Protein AF-A0A074KXR1-F1 (afdb_monomer_lite)

pLDDT: mean 81.46, std 13.9, range [41.28, 94.62]

Sequence (69 aa):
MKNFDLPPFLFMIWQIAAVIILIFFMVSLVMILSNRKLPTREKMLWIWGTFLLPILGPLLFMVFGREGK

Radius of gyration: 16.5 Å; chains: 1; bounding box: 36×22×48 Å

Structure (mmCIF, N/CA/C/O backbone):
data_AF-A0A074KXR1-F1
#
_entry.id   AF-A0A074KXR1-F1
#
loop_
_atom_site.group_PDB
_atom_site.id
_atom_site.type_symbol
_atom_site.label_atom_id
_atom_site.label_alt_id
_atom_site.label_comp_id
_atom_site.label_asym_id
_atom_site.label_entity_id
_atom_site.label_seq_id
_atom_site.pdbx_PDB_ins_code
_atom_site.Cartn_x
_atom_site.Cartn_y
_atom_site.Cartn_z
_atom_site.occupancy
_atom_site.B_iso_or_equiv
_atom_site.auth_seq_id
_atom_site.auth_comp_id
_atom_site.auth_asym_id
_atom_site.auth_atom_id
_atom_site.pdbx_PDB_model_num
ATOM 1 N N . MET A 1 1 ? 12.937 -18.788 -24.050 1.00 45.00 1 MET A N 1
ATOM 2 C CA . MET A 1 1 ? 12.618 -17.866 -22.942 1.00 45.00 1 MET A CA 1
ATOM 3 C C . MET A 1 1 ? 13.508 -16.646 -23.124 1.00 45.00 1 MET A C 1
ATOM 5 O O . MET A 1 1 ? 14.693 -16.734 -22.844 1.00 45.00 1 MET A O 1
ATOM 9 N N . LYS A 1 2 ? 13.003 -15.582 -23.761 1.00 41.28 2 LYS A N 1
ATOM 10 C CA . LYS A 1 2 ? 13.754 -14.327 -23.908 1.00 41.28 2 LYS A CA 1
ATOM 11 C C . LYS A 1 2 ? 13.534 -13.543 -22.618 1.00 41.28 2 LYS A C 1
ATOM 13 O O . LYS A 1 2 ? 12.395 -13.194 -22.324 1.00 41.28 2 LYS A O 1
ATOM 18 N N . ASN A 1 3 ? 14.592 -13.358 -21.835 1.00 51.59 3 ASN A N 1
ATOM 19 C CA . ASN A 1 3 ? 14.545 -12.528 -20.638 1.00 51.59 3 ASN A CA 1
ATOM 20 C C . ASN A 1 3 ? 14.245 -11.093 -21.085 1.00 51.59 3 ASN A C 1
ATOM 22 O O . ASN A 1 3 ? 14.998 -10.509 -21.862 1.00 51.59 3 ASN A O 1
ATOM 26 N N . PHE A 1 4 ? 13.092 -10.572 -20.675 1.00 55.44 4 PHE A N 1
ATOM 27 C CA . PHE A 1 4 ? 12.773 -9.156 -20.784 1.00 55.44 4 PHE A CA 1
ATOM 28 C C . PHE A 1 4 ? 13.665 -8.412 -19.788 1.00 55.44 4 PHE A C 1
ATOM 30 O O . PHE A 1 4 ? 13.286 -8.224 -18.633 1.00 55.44 4 PHE A O 1
ATOM 37 N N . ASP A 1 5 ? 14.858 -8.009 -20.219 1.00 65.50 5 ASP A N 1
ATOM 38 C CA . ASP A 1 5 ? 15.653 -7.043 -19.469 1.00 65.50 5 ASP A CA 1
ATOM 39 C C . ASP A 1 5 ? 14.989 -5.674 -19.651 1.00 65.50 5 ASP A C 1
ATOM 41 O O . ASP A 1 5 ? 15.242 -4.945 -20.613 1.00 65.50 5 ASP A O 1
ATOM 45 N N . LEU A 1 6 ? 14.058 -5.345 -18.748 1.00 65.44 6 LEU A N 1
ATOM 46 C CA . LEU A 1 6 ? 13.590 -3.971 -18.599 1.00 65.44 6 LEU A CA 1
ATOM 47 C C . LEU A 1 6 ? 14.825 -3.069 -18.450 1.00 65.44 6 LEU A C 1
ATOM 49 O O . LEU A 1 6 ? 15.756 -3.448 -17.731 1.00 65.44 6 LEU A O 1
ATOM 53 N N . PRO A 1 7 ? 14.842 -1.872 -19.068 1.00 80.31 7 PRO A N 1
ATOM 54 C CA . PRO A 1 7 ? 15.884 -0.891 -18.816 1.00 80.31 7 PRO A CA 1
ATOM 55 C C . PRO A 1 7 ? 16.112 -0.783 -17.301 1.00 80.31 7 PRO A C 1
ATOM 57 O O . PRO A 1 7 ? 15.128 -0.593 -16.577 1.00 80.31 7 PRO A O 1
ATOM 60 N N . PRO A 1 8 ? 17.357 -0.900 -16.801 1.00 80.81 8 PRO A N 1
ATOM 61 C CA . PRO A 1 8 ? 17.631 -0.997 -15.363 1.00 80.81 8 PRO A CA 1
ATOM 62 C C . PRO A 1 8 ? 16.972 0.123 -14.549 1.00 80.81 8 PRO A C 1
ATOM 64 O O . PRO A 1 8 ? 16.506 -0.085 -13.432 1.00 80.81 8 PRO A O 1
ATOM 67 N N . PHE A 1 9 ? 16.857 1.304 -15.158 1.00 82.62 9 PHE A N 1
ATOM 68 C CA . PHE A 1 9 ? 16.163 2.461 -14.608 1.00 82.62 9 PHE A CA 1
ATOM 69 C C . PHE A 1 9 ? 14.658 2.235 -14.377 1.00 82.62 9 PHE A C 1
ATOM 71 O O . PHE A 1 9 ? 14.152 2.558 -13.304 1.00 82.62 9 PHE A O 1
ATOM 78 N N . LEU A 1 10 ? 13.939 1.653 -15.343 1.00 80.69 10 LEU A N 1
ATOM 79 C CA . LEU A 1 10 ? 12.507 1.362 -15.200 1.00 80.69 10 LEU A CA 1
ATOM 80 C C . LEU A 1 10 ? 12.268 0.291 -14.139 1.00 80.69 10 LEU A C 1
ATOM 82 O O . LEU A 1 10 ? 11.348 0.420 -13.336 1.00 80.69 10 LEU A O 1
ATOM 86 N N . PHE A 1 11 ? 13.125 -0.730 -14.096 1.00 81.69 11 PHE A N 1
ATOM 87 C CA . PHE A 1 11 ? 13.058 -1.761 -13.065 1.00 81.69 11 PHE A CA 1
ATOM 88 C C . PHE A 1 11 ? 13.291 -1.179 -11.662 1.00 81.69 11 PHE A C 1
ATOM 90 O O . PHE A 1 11 ? 12.530 -1.471 -10.741 1.00 81.69 11 PHE A O 1
ATOM 97 N N . MET A 1 12 ? 14.274 -0.286 -11.515 1.00 85.94 12 MET A N 1
ATOM 98 C CA . MET A 1 12 ? 14.543 0.426 -10.263 1.00 85.94 12 MET A CA 1
ATOM 99 C C . MET A 1 12 ? 13.351 1.287 -9.819 1.00 85.94 12 MET A C 1
ATOM 101 O O . MET A 1 12 ? 12.951 1.221 -8.657 1.00 85.94 12 MET A O 1
ATOM 105 N 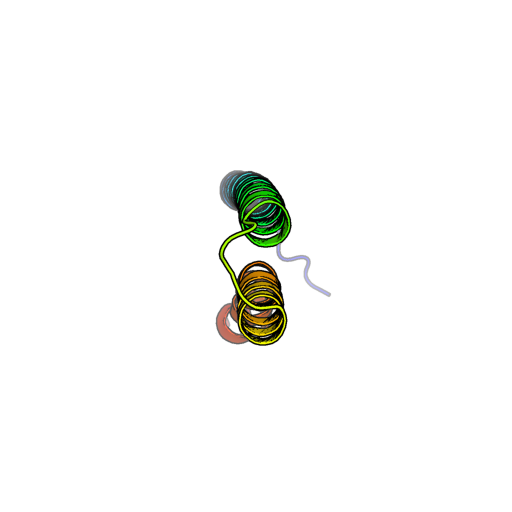N . ILE A 1 13 ? 12.733 2.048 -10.733 1.00 87.50 13 ILE A N 1
ATOM 106 C CA . ILE A 1 13 ? 11.506 2.811 -10.437 1.00 87.50 13 ILE A CA 1
ATOM 107 C C . ILE A 1 13 ? 10.398 1.879 -9.947 1.00 87.50 13 ILE A C 1
ATOM 109 O O . ILE A 1 13 ? 9.702 2.200 -8.984 1.00 87.50 13 ILE A O 1
ATOM 113 N N . TRP A 1 14 ? 10.252 0.714 -10.576 1.00 83.31 14 TRP A N 1
ATOM 114 C CA . TRP A 1 14 ? 9.232 -0.261 -10.207 1.00 83.31 14 TRP A CA 1
ATOM 115 C C . TRP A 1 14 ? 9.442 -0.850 -8.816 1.00 83.31 14 TRP A C 1
ATOM 117 O O . TRP A 1 14 ? 8.486 -0.965 -8.048 1.00 83.31 14 TRP A O 1
ATOM 127 N N . GLN A 1 15 ? 10.689 -1.130 -8.443 1.00 85.06 15 GLN A N 1
ATOM 128 C CA . GLN A 1 15 ? 11.029 -1.554 -7.086 1.00 85.06 15 GLN A CA 1
ATOM 129 C C . GLN A 1 15 ? 10.732 -0.464 -6.052 1.00 85.06 15 GLN A C 1
ATOM 131 O O . GLN A 1 15 ? 10.119 -0.749 -5.024 1.00 85.06 15 GLN A O 1
ATOM 136 N N . ILE A 1 16 ? 11.109 0.787 -6.330 1.00 91.25 16 ILE A N 1
ATOM 137 C CA . ILE A 1 16 ? 10.836 1.919 -5.432 1.00 91.25 16 ILE A CA 1
ATOM 138 C C . ILE A 1 16 ? 9.325 2.108 -5.259 1.00 91.25 16 ILE A C 1
ATOM 140 O O . ILE A 1 16 ? 8.843 2.224 -4.132 1.00 91.25 16 ILE A O 1
ATOM 144 N N . ALA A 1 17 ? 8.565 2.081 -6.355 1.00 88.25 17 ALA A N 1
ATOM 145 C CA . ALA A 1 17 ? 7.111 2.178 -6.318 1.00 88.25 17 ALA A CA 1
ATOM 146 C C . ALA A 1 17 ? 6.489 1.040 -5.492 1.00 88.25 17 ALA A C 1
ATOM 148 O O . ALA A 1 17 ? 5.626 1.299 -4.654 1.00 88.25 17 ALA A O 1
ATOM 149 N N . ALA A 1 18 ? 6.964 -0.198 -5.658 1.00 86.75 18 ALA A N 1
ATOM 150 C CA . ALA A 1 18 ? 6.494 -1.344 -4.882 1.00 86.75 18 ALA A CA 1
ATOM 151 C C . ALA A 1 18 ? 6.753 -1.176 -3.374 1.00 86.75 18 ALA A C 1
ATOM 153 O O . ALA A 1 18 ? 5.862 -1.439 -2.564 1.00 86.75 18 ALA A O 1
ATOM 154 N N . VAL A 1 19 ? 7.935 -0.682 -2.989 1.00 90.88 19 VAL A N 1
ATOM 155 C CA . VAL A 1 19 ? 8.268 -0.392 -1.584 1.00 90.88 19 VAL A CA 1
ATOM 156 C C . VAL A 1 19 ? 7.361 0.702 -1.018 1.00 90.88 19 VAL A C 1
ATOM 158 O O . VAL A 1 19 ? 6.827 0.548 0.080 1.00 90.88 19 VAL A O 1
ATOM 161 N N . ILE A 1 20 ? 7.130 1.781 -1.769 1.00 92.25 20 ILE A N 1
ATOM 162 C CA . ILE A 1 20 ? 6.240 2.873 -1.353 1.00 92.25 20 ILE A CA 1
ATOM 163 C C . ILE A 1 20 ? 4.810 2.359 -1.143 1.00 92.25 20 ILE A C 1
ATOM 165 O O . ILE A 1 20 ? 4.201 2.642 -0.110 1.00 92.25 20 ILE A O 1
ATOM 169 N N . ILE A 1 21 ? 4.288 1.562 -2.079 1.00 90.12 21 ILE A N 1
ATOM 170 C CA . ILE A 1 21 ? 2.959 0.945 -1.969 1.00 90.12 21 ILE A CA 1
ATOM 171 C C . ILE A 1 21 ? 2.874 0.071 -0.713 1.00 90.12 21 ILE A C 1
ATOM 173 O O . ILE A 1 21 ? 1.883 0.151 0.014 1.00 90.12 21 ILE A O 1
ATOM 177 N N . LEU A 1 22 ? 3.913 -0.716 -0.414 1.00 89.81 22 LEU A N 1
ATOM 178 C CA . LEU A 1 22 ? 3.961 -1.553 0.786 1.00 89.81 22 LEU A CA 1
ATOM 179 C C . LEU A 1 22 ? 3.933 -0.717 2.078 1.00 89.81 22 LEU A C 1
ATOM 181 O O . LEU A 1 22 ? 3.223 -1.071 3.020 1.00 89.81 22 LEU A O 1
ATOM 185 N N . ILE A 1 23 ? 4.651 0.409 2.121 1.00 93.44 23 ILE A N 1
ATOM 186 C CA . IL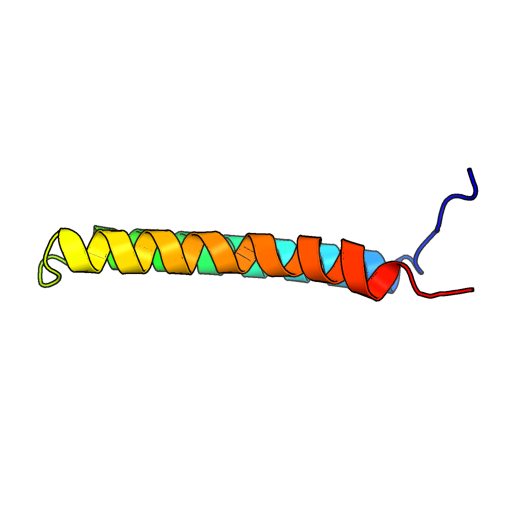E A 1 23 ? 4.633 1.329 3.270 1.00 93.44 23 ILE A CA 1
ATOM 187 C C . ILE A 1 23 ? 3.225 1.903 3.471 1.00 93.44 23 ILE A C 1
ATOM 189 O O . ILE A 1 23 ? 2.684 1.826 4.576 1.00 93.44 23 ILE A O 1
ATOM 193 N N . PHE A 1 24 ? 2.598 2.430 2.415 1.00 91.19 24 PHE A N 1
ATOM 194 C CA . PHE A 1 24 ? 1.235 2.966 2.497 1.00 91.19 24 PHE A CA 1
ATOM 195 C C . PHE A 1 24 ? 0.211 1.903 2.898 1.00 91.19 24 PHE A C 1
ATOM 197 O O . PHE A 1 24 ? -0.689 2.184 3.691 1.00 91.19 24 PHE A O 1
ATOM 204 N N . PHE A 1 25 ? 0.372 0.679 2.397 1.00 91.75 25 PHE A N 1
ATOM 205 C CA . PHE A 1 25 ? -0.449 -0.461 2.779 1.00 91.75 25 PHE A CA 1
ATOM 206 C C . PHE A 1 25 ? -0.368 -0.733 4.288 1.00 91.75 25 PHE A C 1
ATOM 208 O O . PHE A 1 25 ? -1.404 -0.812 4.951 1.00 91.75 25 PHE A O 1
ATOM 215 N N . MET A 1 26 ? 0.843 -0.786 4.855 1.00 93.19 26 MET A N 1
ATOM 216 C CA . MET A 1 26 ? 1.042 -0.990 6.295 1.00 93.19 26 MET A CA 1
ATOM 217 C C . MET A 1 26 ? 0.450 0.150 7.129 1.00 93.19 26 MET A C 1
ATOM 219 O O . MET A 1 26 ? -0.254 -0.105 8.108 1.00 93.19 26 MET A O 1
ATOM 223 N N . VAL A 1 27 ? 0.675 1.404 6.724 1.00 94.12 27 VAL A N 1
ATOM 224 C CA . VAL A 1 27 ? 0.104 2.582 7.401 1.00 94.12 27 VAL A CA 1
ATOM 225 C C . VAL A 1 27 ? -1.424 2.522 7.400 1.00 94.12 27 VAL A C 1
ATOM 227 O O . VAL A 1 27 ? -2.047 2.701 8.448 1.00 94.12 27 VAL A O 1
ATOM 230 N N . SER A 1 28 ? -2.035 2.211 6.254 1.00 92.06 28 SER A N 1
ATOM 231 C CA . SER A 1 28 ? -3.488 2.063 6.130 1.00 92.06 28 SER A CA 1
ATOM 232 C C . SER A 1 28 ? -4.026 0.967 7.055 1.00 92.06 28 SER A C 1
ATOM 234 O O . SER A 1 28 ? -4.983 1.202 7.795 1.00 92.06 28 SER A O 1
ATOM 236 N N . LEU A 1 29 ? -3.373 -0.199 7.092 1.00 92.06 29 LEU A N 1
ATOM 237 C CA . LEU A 1 29 ? -3.740 -1.312 7.972 1.00 92.06 29 LEU A CA 1
ATOM 238 C C . LEU A 1 29 ? -3.717 -0.907 9.449 1.00 92.06 29 LEU A C 1
ATOM 240 O O . LEU A 1 29 ? -4.690 -1.135 10.171 1.00 92.06 29 LEU A O 1
ATOM 244 N N . VAL A 1 30 ? -2.639 -0.253 9.890 1.00 94.62 30 VAL A N 1
ATOM 245 C CA . VAL A 1 30 ? -2.509 0.244 11.266 1.00 94.62 30 VAL A CA 1
ATOM 246 C C . VAL A 1 30 ? -3.596 1.272 11.577 1.00 94.62 30 VAL A C 1
ATOM 248 O O . VAL A 1 30 ? -4.214 1.201 12.641 1.00 94.62 30 VAL A O 1
ATOM 251 N N . MET A 1 31 ? -3.893 2.196 10.661 1.00 93.56 31 MET A N 1
ATOM 252 C CA . MET A 1 31 ? -4.964 3.1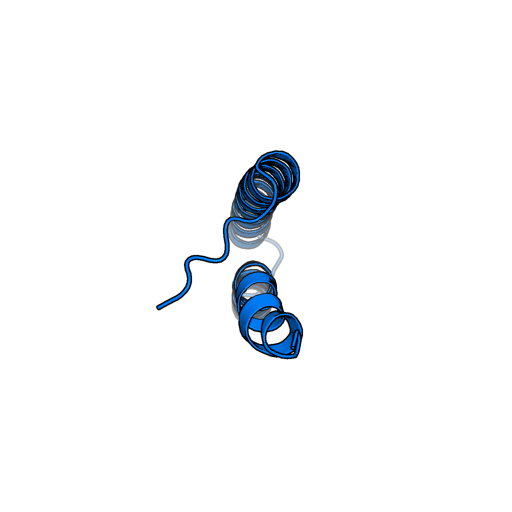82 10.847 1.00 93.56 31 MET A CA 1
ATOM 253 C C . MET A 1 31 ? -6.343 2.522 10.973 1.00 93.56 31 MET A C 1
ATOM 255 O O . MET A 1 31 ? -7.099 2.865 11.881 1.00 93.56 31 MET A O 1
ATOM 259 N N . ILE A 1 32 ? -6.671 1.548 10.120 1.00 92.31 32 ILE A N 1
ATOM 260 C CA . ILE A 1 32 ? -7.965 0.847 10.163 1.00 92.31 32 ILE A CA 1
ATOM 261 C C . ILE A 1 32 ? -8.109 0.056 11.469 1.00 92.31 32 ILE A C 1
ATOM 263 O O . ILE A 1 32 ? -9.144 0.129 12.141 1.00 92.31 32 ILE A O 1
ATOM 267 N N . LEU A 1 33 ? -7.064 -0.679 11.861 1.00 90.88 33 LEU A N 1
ATOM 268 C CA . LEU A 1 33 ? -7.080 -1.492 13.076 1.00 90.88 33 LEU A CA 1
ATOM 269 C C . LEU A 1 33 ? -7.143 -0.624 14.339 1.00 90.88 33 LEU A C 1
ATOM 271 O O . LEU A 1 33 ? -7.968 -0.893 15.220 1.00 90.88 33 LEU A O 1
ATOM 275 N N . SER A 1 34 ? -6.346 0.448 14.399 1.00 93.75 34 SER A N 1
ATOM 276 C CA . SER A 1 34 ? -6.289 1.368 15.546 1.00 93.75 34 SER A CA 1
ATOM 277 C C . SER A 1 34 ? -7.532 2.250 15.699 1.00 93.75 34 SER A C 1
ATOM 279 O O . SER A 1 34 ? -7.809 2.732 16.800 1.00 93.75 34 SER A O 1
ATOM 281 N N . ASN A 1 35 ? -8.328 2.434 14.641 1.00 91.88 35 ASN A N 1
ATOM 282 C CA . ASN A 1 35 ? -9.522 3.267 14.697 1.00 91.88 35 ASN A CA 1
ATOM 283 C C . ASN A 1 35 ? -10.618 2.620 15.562 1.00 91.88 35 ASN A C 1
ATOM 285 O O . ASN A 1 35 ? -11.349 1.739 15.119 1.00 91.88 35 ASN A O 1
ATOM 289 N N . ARG A 1 36 ? -10.775 3.067 16.810 1.00 87.06 36 ARG A N 1
ATOM 290 C CA . ARG A 1 36 ? -11.791 2.535 17.740 1.00 87.06 36 ARG A CA 1
ATOM 291 C C . ARG A 1 36 ? -13.231 2.936 17.401 1.00 87.06 36 ARG A C 1
ATOM 293 O O . ARG A 1 36 ? -14.149 2.345 17.954 1.00 87.06 36 ARG A O 1
ATOM 300 N N . LYS A 1 37 ? -13.434 3.921 16.520 1.00 91.62 37 LYS A N 1
ATOM 301 C CA . LYS A 1 37 ? -14.769 4.416 16.143 1.00 91.62 37 LYS A CA 1
ATOM 302 C C . LYS A 1 37 ? -15.431 3.577 15.049 1.00 91.62 37 LYS A C 1
ATOM 304 O O . LYS A 1 37 ? -16.642 3.651 14.892 1.00 91.62 37 LYS A O 1
ATOM 309 N N . LEU A 1 38 ? -14.650 2.803 14.292 1.00 88.94 38 LEU A N 1
ATOM 310 C CA . LEU A 1 38 ? -15.160 1.993 13.188 1.00 88.94 38 LEU A CA 1
ATOM 311 C C . LEU A 1 38 ? -15.796 0.681 13.694 1.00 88.94 38 LEU A C 1
ATOM 313 O O . LEU A 1 38 ? -15.111 -0.088 14.380 1.00 88.94 38 LEU A O 1
ATOM 317 N N . PRO A 1 39 ? -17.050 0.374 13.311 1.00 92.06 39 PRO A N 1
ATOM 318 C CA . PRO A 1 39 ? -17.673 -0.923 13.557 1.00 92.06 39 PRO A CA 1
ATOM 319 C C . PRO A 1 39 ? -16.891 -2.070 12.901 1.00 92.06 39 PRO A C 1
ATOM 321 O O . PRO A 1 39 ? -16.328 -1.914 11.817 1.00 92.06 39 PRO A O 1
ATOM 324 N N . THR A 1 40 ? -16.905 -3.262 13.507 1.00 90.75 40 THR A N 1
ATOM 325 C CA . THR A 1 40 ? -16.138 -4.436 13.038 1.00 90.75 40 THR A CA 1
ATOM 326 C C . THR A 1 40 ? -16.414 -4.793 11.575 1.00 90.75 40 THR A C 1
ATOM 328 O O . THR A 1 40 ? -15.484 -5.085 10.826 1.00 90.75 40 THR A O 1
ATOM 331 N N . ARG A 1 41 ? -17.679 -4.719 11.139 1.00 89.88 41 ARG A N 1
ATOM 332 C CA . ARG A 1 41 ? -18.074 -5.012 9.752 1.00 89.88 41 ARG A CA 1
ATOM 333 C C . ARG A 1 41 ? -17.446 -4.036 8.756 1.00 89.88 41 ARG A C 1
ATOM 335 O O . ARG A 1 41 ? -16.927 -4.460 7.729 1.00 89.88 41 ARG A O 1
ATOM 342 N N . GLU A 1 42 ? -17.462 -2.744 9.071 1.00 89.75 42 GLU A N 1
ATOM 343 C CA . GLU A 1 42 ? -16.857 -1.712 8.225 1.00 89.75 42 GLU A CA 1
ATOM 344 C C . GLU A 1 42 ? -15.334 -1.836 8.211 1.00 89.75 42 GLU A C 1
ATOM 346 O O . GLU A 1 42 ? -14.733 -1.751 7.143 1.00 89.75 42 GLU A O 1
ATOM 351 N N . LYS A 1 43 ? -14.702 -2.139 9.355 1.00 90.50 43 LYS A N 1
ATOM 352 C CA . LYS A 1 43 ? -13.261 -2.441 9.396 1.00 90.50 43 LYS A CA 1
ATOM 353 C C . LYS A 1 43 ? -12.892 -3.594 8.480 1.00 90.50 43 LYS A C 1
ATOM 355 O O . LYS A 1 43 ? -11.903 -3.490 7.766 1.00 90.50 43 LYS A O 1
ATOM 360 N N . MET A 1 44 ? -13.670 -4.678 8.495 1.00 91.12 44 MET A N 1
ATOM 361 C CA . MET A 1 44 ? -13.422 -5.805 7.601 1.00 91.12 44 MET A CA 1
ATOM 362 C C . MET A 1 44 ? -13.499 -5.358 6.142 1.00 91.12 44 MET A C 1
ATOM 364 O O . MET A 1 44 ? -12.566 -5.638 5.399 1.00 91.12 44 MET A O 1
ATOM 368 N N . LEU A 1 45 ? -14.539 -4.617 5.740 1.00 93.06 45 LEU A N 1
ATOM 369 C CA . LEU A 1 45 ? -14.653 -4.093 4.371 1.00 93.06 45 LEU A CA 1
ATOM 370 C C . LEU A 1 45 ? -13.443 -3.237 3.972 1.00 93.06 45 LEU A C 1
ATOM 372 O O . LEU A 1 45 ? -12.903 -3.417 2.883 1.00 93.06 45 LEU A O 1
ATOM 376 N N . TRP A 1 46 ? -12.978 -2.363 4.867 1.00 91.75 46 TRP A N 1
ATOM 377 C CA . TRP A 1 46 ? -11.788 -1.547 4.632 1.00 91.75 46 TRP A CA 1
ATOM 378 C C . TRP A 1 46 ? -10.514 -2.381 4.510 1.00 91.75 46 TRP A C 1
ATOM 380 O O . TRP A 1 46 ? -9.737 -2.152 3.592 1.00 91.75 46 TRP A O 1
ATOM 390 N N . ILE A 1 47 ? -10.315 -3.380 5.372 1.00 91.19 47 ILE A N 1
ATOM 391 C CA . ILE A 1 47 ? -9.172 -4.299 5.275 1.00 91.19 47 ILE A CA 1
ATOM 392 C C . ILE A 1 47 ? -9.207 -5.033 3.931 1.00 91.19 47 ILE A C 1
ATOM 394 O O . ILE A 1 47 ? -8.212 -5.021 3.210 1.00 91.19 47 ILE A O 1
ATOM 398 N N . TRP A 1 48 ? -10.352 -5.609 3.554 1.00 90.44 48 TRP A N 1
ATOM 399 C CA . TRP A 1 48 ? -10.521 -6.289 2.267 1.00 90.44 48 TRP A CA 1
ATOM 400 C C . TRP A 1 48 ? -10.210 -5.363 1.084 1.00 90.44 48 TRP A C 1
ATOM 402 O O . TRP A 1 48 ? -9.473 -5.760 0.184 1.00 90.44 48 TRP A O 1
ATOM 412 N N . GLY A 1 49 ? -10.698 -4.119 1.106 1.00 88.19 49 GLY A N 1
ATOM 413 C CA . GLY A 1 49 ? -10.391 -3.121 0.078 1.00 88.19 49 GLY A CA 1
ATOM 414 C C . GLY A 1 49 ? -8.903 -2.763 0.013 1.00 88.19 49 GLY A C 1
ATOM 415 O O . GLY A 1 49 ? -8.311 -2.754 -1.067 1.00 88.19 49 GLY A O 1
ATOM 416 N N . THR A 1 50 ? -8.268 -2.533 1.163 1.00 88.31 50 THR A N 1
ATOM 417 C CA . THR A 1 50 ? -6.844 -2.181 1.253 1.00 88.31 50 THR A CA 1
ATOM 418 C C . THR A 1 50 ? -5.934 -3.316 0.772 1.00 88.31 50 THR A C 1
ATOM 420 O O . THR A 1 50 ? -4.906 -3.041 0.160 1.00 88.31 50 THR A O 1
ATOM 423 N N . PHE A 1 51 ? -6.307 -4.585 0.974 1.00 87.69 51 PHE A N 1
ATOM 424 C CA . PHE A 1 51 ? -5.557 -5.743 0.461 1.00 87.69 51 PHE A CA 1
ATOM 425 C C . PHE A 1 51 ? -5.604 -5.886 -1.063 1.00 87.69 51 PHE A C 1
ATOM 427 O O . PHE A 1 51 ? -4.665 -6.425 -1.646 1.00 87.69 51 PHE A O 1
ATOM 434 N N . LEU A 1 52 ? -6.644 -5.382 -1.729 1.00 85.31 52 LEU A N 1
ATOM 435 C CA . LEU A 1 52 ? -6.741 -5.450 -3.189 1.00 85.31 52 LEU A CA 1
ATOM 436 C C . LEU A 1 52 ? -5.779 -4.474 -3.885 1.00 85.31 52 LEU A C 1
ATOM 438 O O . LEU A 1 52 ? -5.238 -4.796 -4.939 1.00 85.31 52 LEU A O 1
ATOM 442 N N . LEU A 1 53 ? -5.503 -3.316 -3.282 1.00 80.50 53 LEU A N 1
ATOM 443 C CA 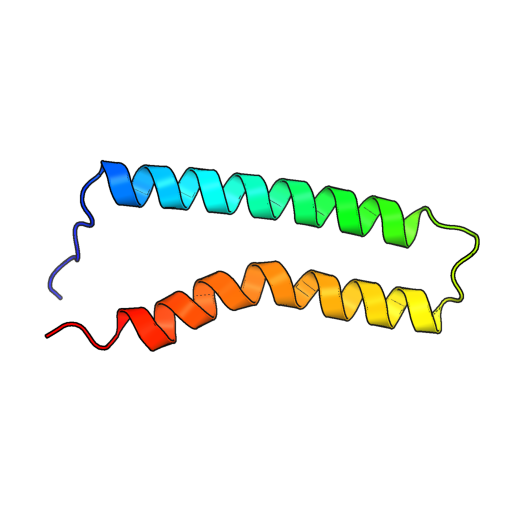. LEU A 1 53 ? -4.629 -2.270 -3.834 1.00 80.50 53 LEU A CA 1
ATOM 444 C C . LEU A 1 53 ? -3.217 -2.751 -4.238 1.00 80.50 53 LEU A C 1
ATOM 446 O O . LEU A 1 53 ? -2.846 -2.556 -5.398 1.00 80.50 53 LEU A O 1
ATOM 450 N N . PRO A 1 54 ? -2.426 -3.402 -3.361 1.00 81.31 54 PRO A N 1
ATOM 451 C CA . PRO A 1 54 ? -1.094 -3.886 -3.726 1.00 81.31 54 PRO A CA 1
ATOM 452 C C . PRO A 1 54 ? -1.122 -5.069 -4.705 1.00 81.31 54 PRO A C 1
ATOM 454 O O . PRO A 1 54 ? -0.111 -5.346 -5.341 1.00 81.31 54 PRO A O 1
ATOM 457 N N . ILE A 1 55 ? -2.259 -5.759 -4.846 1.00 82.06 55 ILE A N 1
ATOM 458 C CA . ILE A 1 55 ? -2.424 -6.914 -5.744 1.00 82.06 55 ILE A CA 1
ATOM 459 C C . ILE A 1 55 ? -2.810 -6.466 -7.162 1.00 82.06 55 ILE A C 1
ATOM 461 O O . ILE A 1 55 ? -2.3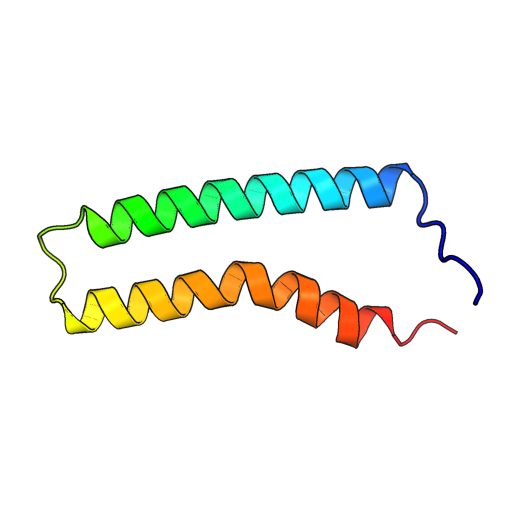99 -7.088 -8.145 1.00 82.06 55 ILE A O 1
ATOM 465 N N . LEU A 1 56 ? -3.551 -5.360 -7.289 1.00 80.75 56 LEU A N 1
ATOM 466 C CA . LEU A 1 56 ? -3.967 -4.818 -8.582 1.00 80.75 56 LEU A CA 1
ATOM 467 C C . LEU A 1 56 ? -2.777 -4.390 -9.448 1.00 80.75 56 LEU A C 1
ATOM 469 O O . LEU A 1 56 ? -2.799 -4.647 -10.642 1.00 80.75 56 LEU A O 1
ATOM 473 N N . GLY A 1 57 ? -1.718 -3.806 -8.880 1.00 74.88 57 GLY A N 1
ATOM 474 C CA . GLY A 1 57 ? -0.519 -3.417 -9.642 1.00 74.88 57 GLY A CA 1
ATOM 475 C C . GLY A 1 57 ? 0.148 -4.593 -10.382 1.00 74.88 57 GLY A C 1
ATOM 476 O O . GLY A 1 57 ? 0.284 -4.540 -11.607 1.00 74.88 57 GLY A O 1
ATOM 477 N N . PRO A 1 58 ? 0.517 -5.683 -9.681 1.00 76.88 58 PRO A N 1
ATOM 478 C CA . PRO A 1 58 ? 1.021 -6.910 -10.298 1.00 76.88 58 PRO A CA 1
ATOM 479 C C . PRO A 1 58 ? 0.056 -7.531 -11.315 1.00 76.88 58 PRO A C 1
ATOM 481 O O . PRO A 1 58 ? 0.491 -7.964 -12.382 1.00 76.88 58 PRO A O 1
ATOM 484 N N . LEU A 1 59 ? -1.248 -7.547 -11.021 1.00 80.50 59 LEU A N 1
ATOM 485 C CA . LEU A 1 59 ? -2.267 -8.047 -11.951 1.00 80.50 59 LEU A CA 1
ATOM 486 C C . LEU A 1 59 ? -2.335 -7.212 -13.232 1.00 80.50 59 LEU A C 1
ATOM 488 O O . LEU A 1 59 ? -2.329 -7.770 -14.326 1.00 80.50 59 LEU A O 1
ATOM 492 N N . LEU A 1 60 ? -2.355 -5.884 -13.111 1.00 73.88 60 LEU A N 1
ATOM 493 C CA . LEU A 1 60 ? -2.337 -4.968 -14.249 1.00 73.88 60 LEU A CA 1
ATOM 494 C C . LEU A 1 60 ? -1.073 -5.169 -15.086 1.00 73.88 60 LEU A C 1
ATOM 496 O O . LEU A 1 60 ? -1.164 -5.209 -16.308 1.00 73.88 60 LEU A O 1
ATOM 500 N N . PHE A 1 61 ? 0.086 -5.376 -14.457 1.00 71.81 61 PHE A N 1
ATOM 501 C CA . PHE A 1 61 ? 1.317 -5.705 -15.175 1.00 71.81 61 PHE A CA 1
ATOM 502 C C . PHE A 1 61 ? 1.213 -7.042 -15.927 1.00 71.81 61 PHE A C 1
ATOM 504 O O . PHE A 1 61 ? 1.617 -7.119 -17.084 1.00 71.81 61 PHE A O 1
ATOM 511 N N . MET A 1 62 ? 0.625 -8.080 -15.323 1.00 74.00 62 MET A N 1
ATOM 512 C CA . MET A 1 62 ? 0.414 -9.368 -16.001 1.00 74.00 62 MET A CA 1
ATOM 513 C C . MET A 1 62 ? -0.556 -9.283 -17.185 1.00 74.00 62 MET A C 1
ATOM 515 O O . MET A 1 62 ? -0.395 -10.038 -18.144 1.00 74.00 62 MET A O 1
ATOM 519 N N . VAL A 1 63 ? -1.572 -8.418 -17.111 1.00 78.38 63 VAL A N 1
ATOM 520 C CA . VAL A 1 63 ? -2.601 -8.275 -18.153 1.00 78.38 63 VAL A CA 1
ATOM 521 C C . VAL A 1 63 ? -2.135 -7.328 -19.260 1.00 78.38 63 VAL A C 1
ATOM 523 O O . VAL A 1 63 ? -2.085 -7.726 -20.419 1.00 78.38 63 VAL A O 1
ATOM 526 N N . PHE A 1 64 ? -1.743 -6.100 -18.916 1.00 69.38 64 PHE A N 1
ATOM 527 C CA . PHE A 1 64 ? -1.364 -5.064 -19.883 1.00 69.38 64 PHE A CA 1
ATOM 528 C C . PHE A 1 64 ? 0.084 -5.187 -20.370 1.00 69.38 64 PHE A C 1
ATOM 530 O O . PHE A 1 64 ? 0.375 -4.857 -21.515 1.00 69.38 64 PHE A O 1
ATOM 537 N N . GLY A 1 65 ? 0.997 -5.717 -19.550 1.00 58.00 65 GLY A N 1
ATOM 538 C CA . GLY A 1 65 ? 2.383 -5.981 -19.960 1.00 58.00 65 GLY A CA 1
ATOM 539 C C . GLY A 1 65 ? 2.526 -7.138 -20.956 1.00 58.00 65 GLY A C 1
ATOM 540 O O . GLY A 1 65 ? 3.629 -7.418 -21.418 1.00 58.00 65 GLY A O 1
ATOM 541 N N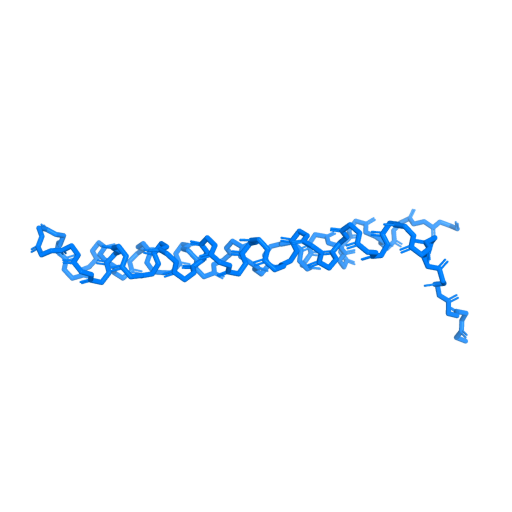 . ARG A 1 66 ? 1.422 -7.819 -21.290 1.00 55.97 66 ARG A N 1
ATOM 542 C CA . ARG A 1 66 ? 1.386 -8.998 -22.161 1.00 55.97 66 ARG A CA 1
ATOM 543 C C . ARG A 1 66 ? 1.115 -8.673 -23.638 1.00 55.97 66 ARG A C 1
ATOM 545 O O . ARG A 1 66 ? 1.294 -9.552 -24.473 1.00 55.97 66 ARG A O 1
ATOM 552 N N . GLU A 1 67 ? 0.733 -7.436 -23.974 1.00 54.03 67 GLU A N 1
ATOM 553 C CA . GLU A 1 67 ? 0.406 -7.012 -25.353 1.00 54.03 67 GLU A CA 1
ATOM 554 C C . GLU A 1 67 ? 1.543 -6.273 -26.092 1.00 54.03 67 GLU A C 1
ATOM 556 O O . GLU A 1 67 ? 1.309 -5.534 -27.047 1.00 54.03 67 GLU A O 1
ATOM 561 N N . GLY A 1 68 ? 2.797 -6.484 -25.692 1.00 53.16 68 GLY A N 1
ATOM 562 C CA . GLY A 1 68 ? 3.956 -6.065 -26.485 1.00 53.16 68 GLY A CA 1
ATOM 563 C C . GLY A 1 68 ? 4.395 -7.178 -27.436 1.00 53.16 68 GLY A C 1
ATOM 564 O O . GLY A 1 68 ? 4.900 -8.199 -26.972 1.00 53.16 68 GLY A O 1
ATOM 565 N N . LYS A 1 69 ? 4.198 -6.987 -28.746 1.00 41.28 69 LYS A N 1
ATOM 566 C CA . LYS A 1 69 ? 4.927 -7.731 -29.790 1.00 41.28 69 LYS A CA 1
ATOM 567 C C . LYS A 1 69 ? 6.438 -7.558 -29.634 1.00 41.28 69 LYS A C 1
ATOM 569 O O . LYS A 1 69 ? 6.854 -6.427 -29.297 1.00 41.28 69 LYS A O 1
#

InterPro domains:
  IPR027379 Cardiolipin synthase N-terminal [PF13396] (22-66)

Secondary structure (DSSP, 8-state):
-------HHHHHHHHHHHHHHHHHHHHHHHHHHH-TTS-HHHHHHHHHHHHHHHHHHHHHHHHHTT---

Foldseek 3Di:
DDPPPDDVVVVVVVVVVLVVLVVVLVVQLCCLVVPPVDDPVVSVVSNVVSVVVSVVVVVCCVPVVPPDD

Organism: NCBI:txid1048983